Protein AF-A0A7C1YWL4-F1 (afdb_monomer)

Sequence (165 aa):
MTPRRWLFIAAILLLPTWVEASFEDLPVGARPGGMGGACVAVADDANLLFLNPGGLGQISNWQFGGFYAQPFGMKELAYQMFSWLKQFSWGGLGIGFQHYGYELYREQTLAVGWGNCYRQKFHFGVAVYTYQLNIKNYGSAITWGIQQGFVLRLQPNLNLGFVAK

Secondary structure (DSSP, 8-state):
--THHHHHHHHHHT-------PPP-PPPSHHHHHTTT--TTT--SGGGGGT-GGGGGG--S-EEEEEEE-GGG-GGG-EEEEEEEEEETTEEEEEEEEEEE-SSEEEEEEEEEEEEEETTTEEEEEEEEEEEEEETTTEEEEEEEEEEEEEEEEETTEEEEEEE-

Structure (mmCIF, N/CA/C/O backbone):
data_AF-A0A7C1YWL4-F1
#
_entry.id   AF-A0A7C1YWL4-F1
#
loop_
_atom_site.group_PDB
_atom_site.id
_atom_site.type_symbol
_atom_site.label_atom_id
_atom_site.label_alt_id
_atom_site.label_comp_id
_atom_site.label_asym_id
_atom_site.label_entity_id
_atom_site.label_seq_id
_atom_site.pdbx_PDB_ins_code
_atom_site.Cartn_x
_atom_site.Cartn_y
_atom_site.Cartn_z
_atom_site.occupancy
_atom_site.B_iso_or_equiv
_atom_site.auth_seq_id
_atom_site.auth_comp_id
_atom_site.auth_asym_id
_atom_site.auth_atom_id
_atom_site.pdbx_PDB_model_num
ATOM 1 N N . MET A 1 1 ? -30.701 16.851 14.547 1.00 51.31 1 MET A N 1
ATOM 2 C CA . MET A 1 1 ? -29.613 16.884 13.539 1.00 51.31 1 MET A CA 1
ATOM 3 C C . MET A 1 1 ? -30.155 16.264 12.258 1.00 51.31 1 MET A C 1
ATOM 5 O O . MET A 1 1 ? -30.662 15.156 12.321 1.00 51.31 1 MET A O 1
ATOM 9 N N . THR A 1 2 ? -30.201 17.009 11.151 1.00 51.50 2 THR A N 1
ATOM 10 C CA . THR A 1 2 ? -31.060 16.688 9.995 1.00 51.50 2 THR A CA 1
ATOM 11 C C . THR A 1 2 ? -30.434 15.669 9.023 1.00 51.50 2 THR A C 1
ATOM 13 O O . THR A 1 2 ? -29.231 15.734 8.761 1.00 51.50 2 THR A O 1
ATOM 16 N N . PRO A 1 3 ? -31.242 14.768 8.423 1.00 64.44 3 PRO A N 1
ATOM 17 C CA . PRO A 1 3 ? -30.791 13.700 7.508 1.00 64.44 3 PRO A CA 1
ATOM 18 C C . PRO A 1 3 ? -30.066 14.215 6.252 1.00 64.44 3 PRO A C 1
ATOM 20 O O . PRO A 1 3 ? -29.315 13.492 5.604 1.00 64.44 3 PRO A O 1
ATOM 23 N N . ARG A 1 4 ? -30.217 15.506 5.949 1.00 59.25 4 ARG A N 1
ATOM 24 C CA . ARG A 1 4 ? -29.630 16.186 4.794 1.00 59.25 4 ARG A 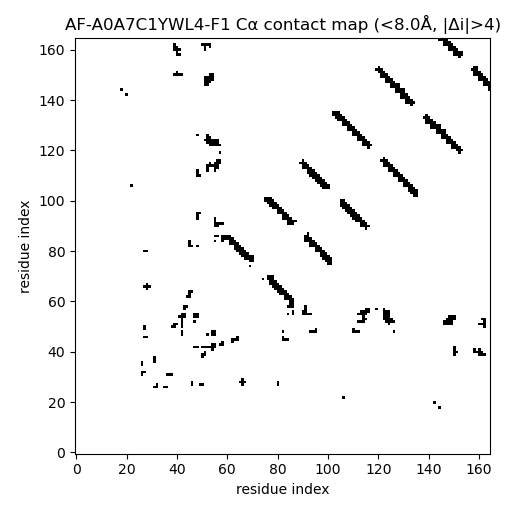CA 1
ATOM 25 C C . ARG A 1 4 ? -28.093 16.207 4.805 1.00 59.25 4 ARG A C 1
ATOM 27 O O . ARG A 1 4 ? -27.494 16.184 3.740 1.00 59.25 4 ARG A O 1
ATOM 34 N N . ARG A 1 5 ? -27.443 16.202 5.978 1.00 60.72 5 ARG A N 1
ATOM 35 C CA . ARG A 1 5 ? -25.966 16.171 6.076 1.00 60.72 5 ARG A CA 1
ATOM 36 C C . ARG A 1 5 ? -25.374 14.801 5.728 1.00 60.72 5 ARG A C 1
ATOM 38 O O . ARG A 1 5 ? -24.307 14.743 5.129 1.00 60.72 5 ARG A O 1
ATOM 45 N N . TRP A 1 6 ? -26.087 13.718 6.038 1.00 61.31 6 TRP A N 1
ATOM 46 C CA . TRP A 1 6 ? -25.667 12.354 5.698 1.00 61.31 6 TRP A CA 1
ATOM 47 C C . TRP A 1 6 ? -25.753 12.082 4.200 1.00 61.31 6 TRP A C 1
ATOM 49 O O . TRP A 1 6 ? -24.865 11.440 3.655 1.00 61.31 6 TRP A O 1
ATOM 59 N N . LEU A 1 7 ? -26.762 12.642 3.526 1.00 66.44 7 LEU A N 1
ATOM 60 C CA . LEU A 1 7 ? -26.891 12.558 2.069 1.00 66.44 7 LEU A CA 1
ATOM 61 C C . LEU A 1 7 ? -25.731 13.249 1.341 1.00 66.44 7 LEU A C 1
ATOM 63 O O . LEU A 1 7 ? -25.252 12.724 0.347 1.00 66.44 7 LEU A O 1
ATOM 67 N N . PHE A 1 8 ? -25.233 14.376 1.858 1.00 64.75 8 PHE A N 1
ATOM 68 C CA . PHE A 1 8 ? -24.062 15.053 1.286 1.00 64.75 8 PHE A CA 1
ATOM 69 C C . PHE A 1 8 ? -22.762 14.264 1.490 1.00 64.75 8 PHE A C 1
ATOM 71 O O . PHE A 1 8 ? -21.965 14.163 0.564 1.00 64.75 8 PHE A O 1
ATOM 78 N N . ILE A 1 9 ? -22.558 13.668 2.669 1.00 65.81 9 ILE A N 1
ATOM 79 C CA . ILE A 1 9 ? -21.382 12.822 2.939 1.00 65.81 9 ILE A CA 1
ATOM 80 C C . ILE A 1 9 ? -21.436 11.543 2.090 1.00 65.81 9 ILE A C 1
ATOM 82 O O . ILE A 1 9 ? -20.435 11.168 1.489 1.00 65.81 9 ILE A O 1
ATOM 86 N N . ALA A 1 10 ? -22.608 10.910 1.981 1.00 63.81 10 ALA A N 1
ATOM 87 C CA . ALA A 1 10 ? -22.815 9.750 1.117 1.00 63.81 10 ALA A CA 1
ATOM 88 C C . ALA A 1 10 ? -22.613 10.094 -0.367 1.00 63.81 10 ALA A C 1
ATOM 90 O O . ALA A 1 10 ? -22.009 9.311 -1.089 1.00 63.81 10 ALA A O 1
ATOM 91 N N . ALA A 1 11 ? -23.053 11.275 -0.813 1.00 61.66 11 ALA A N 1
ATOM 92 C CA . ALA A 1 11 ? -22.841 11.735 -2.182 1.00 61.66 11 ALA A CA 1
ATOM 93 C C . ALA A 1 11 ? -21.353 11.946 -2.497 1.00 61.66 11 ALA A C 1
ATOM 95 O O . ALA A 1 11 ? -20.909 11.524 -3.555 1.00 61.66 11 ALA A O 1
ATOM 96 N N . ILE A 1 12 ? -20.569 12.519 -1.574 1.00 63.38 12 ILE A N 1
ATOM 97 C CA . ILE A 1 12 ? -19.111 12.682 -1.740 1.00 63.38 12 ILE A CA 1
ATOM 98 C C . ILE A 1 12 ? -18.398 11.320 -1.778 1.00 63.38 12 ILE A C 1
ATOM 100 O O . ILE A 1 12 ? -17.455 11.144 -2.542 1.00 63.38 12 ILE A O 1
ATOM 104 N N . LEU A 1 13 ? -18.874 10.336 -1.007 1.00 56.28 13 LEU A N 1
ATOM 105 C CA . LEU A 1 13 ? -18.326 8.974 -1.008 1.00 56.28 13 LEU A CA 1
ATOM 106 C C . LEU A 1 13 ? -18.652 8.168 -2.283 1.00 56.28 13 LEU A C 1
ATOM 108 O O . LEU A 1 13 ? -18.012 7.148 -2.525 1.00 56.28 13 LEU A O 1
ATOM 112 N N . LEU A 1 14 ? -19.636 8.608 -3.075 1.00 57.06 14 LEU A N 1
ATOM 113 C CA . LEU A 1 14 ? -20.155 7.903 -4.254 1.00 57.06 14 LEU A CA 1
ATOM 114 C C . LEU A 1 14 ? -19.846 8.604 -5.585 1.00 57.06 14 LEU A C 1
ATOM 116 O O . LEU A 1 14 ? -20.327 8.144 -6.619 1.00 57.06 14 LEU A O 1
ATOM 120 N N . LEU A 1 15 ? -19.087 9.705 -5.595 1.00 55.16 15 LEU A N 1
ATOM 121 C CA . LEU A 1 15 ? -18.700 10.351 -6.851 1.00 55.16 15 LEU A CA 1
ATOM 122 C C . LEU A 1 15 ? -17.727 9.438 -7.617 1.00 55.16 15 LEU A C 1
ATOM 124 O O . LEU A 1 15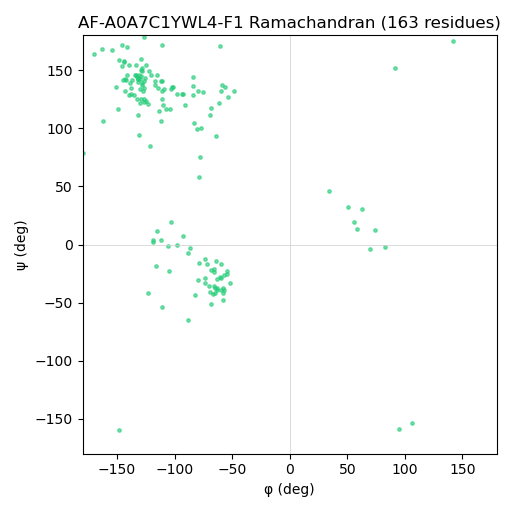 ? -16.631 9.190 -7.115 1.00 55.16 15 LEU A O 1
ATOM 128 N N . PRO A 1 16 ? -18.082 8.952 -8.822 1.00 51.84 16 PRO A N 1
ATOM 129 C CA . PRO A 1 16 ? -17.140 8.226 -9.657 1.00 51.84 16 PRO A CA 1
ATOM 130 C C . PRO A 1 16 ? -16.081 9.214 -10.149 1.00 51.84 16 PRO A C 1
ATOM 132 O O . PRO A 1 16 ? -16.368 10.123 -10.933 1.00 51.84 16 PRO A O 1
ATOM 135 N N . THR A 1 17 ? -14.850 9.068 -9.670 1.00 52.34 17 THR A N 1
ATOM 136 C CA . THR A 1 17 ? -13.705 9.772 -10.239 1.00 52.34 17 THR A CA 1
ATOM 137 C C . THR A 1 17 ? -13.319 9.057 -11.524 1.00 52.34 17 THR A C 1
ATOM 139 O O . THR A 1 17 ? -12.691 8.004 -11.493 1.00 52.34 17 THR A O 1
ATOM 142 N N . TRP A 1 18 ? -13.731 9.611 -12.664 1.00 43.03 18 TRP A N 1
ATOM 143 C CA . TRP A 1 18 ? -13.240 9.193 -13.974 1.00 43.03 18 TRP A CA 1
ATOM 144 C C . TRP A 1 18 ? -11.744 9.508 -14.052 1.00 43.03 18 TRP A C 1
ATOM 146 O O . TRP A 1 18 ? -11.354 10.634 -14.354 1.00 43.03 18 TRP A O 1
ATOM 156 N N . VAL A 1 19 ? -10.908 8.530 -13.712 1.00 50.56 19 VAL A N 1
ATOM 157 C CA . VAL A 1 19 ? -9.456 8.594 -13.887 1.00 50.56 19 VAL A CA 1
ATOM 158 C C . VAL A 1 19 ? -9.043 7.305 -14.581 1.00 50.56 19 VAL A C 1
ATOM 160 O O . VAL A 1 19 ? -8.851 6.269 -13.951 1.00 50.56 19 VAL A O 1
ATOM 163 N N . GLU A 1 20 ? -8.955 7.356 -15.909 1.00 51.88 20 GLU A N 1
ATOM 164 C CA . GLU A 1 20 ? -8.387 6.263 -16.692 1.00 51.88 20 GLU A CA 1
ATOM 165 C C . GLU A 1 20 ? -6.861 6.342 -16.653 1.00 51.88 20 GLU A C 1
ATOM 167 O O . GLU A 1 20 ? -6.241 7.153 -17.337 1.00 51.88 20 GLU A O 1
ATOM 172 N N . ALA A 1 21 ? -6.288 5.516 -15.780 1.00 52.47 21 ALA A N 1
ATOM 173 C CA . ALA A 1 21 ? -5.010 4.820 -15.923 1.00 52.47 21 ALA A CA 1
ATOM 174 C C . ALA A 1 21 ? -4.819 3.985 -14.648 1.00 52.47 21 ALA A C 1
ATOM 176 O O . ALA A 1 21 ? -4.129 4.404 -13.719 1.00 52.47 21 ALA A O 1
ATOM 177 N N . SER A 1 22 ? -5.487 2.832 -14.567 1.00 61.25 22 SER A N 1
ATOM 178 C CA . SER A 1 22 ? -5.134 1.825 -13.565 1.00 61.25 22 SER A CA 1
ATOM 179 C C . SER A 1 22 ? -4.156 0.859 -14.220 1.00 61.25 22 SER A C 1
ATOM 181 O O . SER A 1 22 ? -4.412 0.394 -15.331 1.00 61.25 22 SER A O 1
ATOM 183 N N . PHE A 1 23 ? -3.025 0.602 -13.564 1.00 80.25 23 PHE A N 1
ATOM 184 C CA . PHE A 1 23 ? -2.184 -0.543 -13.907 1.00 80.25 23 PHE A CA 1
ATOM 185 C C . PHE A 1 23 ? -2.976 -1.844 -13.723 1.00 80.25 23 PHE A C 1
ATOM 187 O O . PHE A 1 23 ? -4.076 -1.841 -13.166 1.00 80.25 23 PHE A O 1
ATOM 194 N N . GLU A 1 24 ? -2.419 -2.964 -14.172 1.00 78.31 24 GLU A N 1
ATOM 195 C CA . GLU A 1 24 ? -3.078 -4.253 -13.976 1.00 78.31 24 GLU A CA 1
ATOM 196 C C . GLU A 1 24 ? -3.313 -4.549 -12.487 1.00 78.31 24 GLU A C 1
ATOM 198 O O . GLU A 1 24 ? -2.430 -4.338 -11.648 1.00 78.31 24 GLU A O 1
ATOM 203 N N . ASP A 1 25 ? -4.503 -5.062 -12.148 1.00 77.69 25 ASP A N 1
ATOM 204 C CA . ASP A 1 25 ? -4.863 -5.397 -10.762 1.00 77.69 25 ASP A CA 1
ATOM 205 C C . ASP A 1 25 ? -4.218 -6.732 -10.365 1.00 77.69 25 ASP A C 1
ATOM 207 O O . ASP A 1 25 ? -4.842 -7.795 -10.326 1.00 77.69 25 ASP A O 1
ATOM 211 N N . LEU A 1 26 ? -2.909 -6.682 -10.121 1.00 81.19 26 LEU A N 1
ATOM 212 C CA . LEU A 1 26 ? -2.145 -7.810 -9.613 1.00 81.19 26 LEU A CA 1
ATOM 213 C C . LEU A 1 26 ? -2.342 -7.930 -8.096 1.00 81.19 26 LEU A C 1
ATOM 215 O O . LEU A 1 26 ? -2.180 -6.944 -7.370 1.00 81.19 26 LEU A O 1
ATOM 219 N N . PRO A 1 27 ? -2.627 -9.135 -7.567 1.00 81.56 27 PRO A N 1
ATOM 220 C CA . PRO A 1 27 ? -2.759 -9.320 -6.131 1.00 81.56 27 PRO A CA 1
ATOM 221 C C . PRO A 1 27 ? -1.439 -8.985 -5.429 1.00 81.56 27 PRO A C 1
ATOM 223 O O . PRO A 1 27 ? -0.390 -9.577 -5.690 1.00 81.56 27 PRO A O 1
ATOM 226 N N . VAL A 1 28 ? -1.511 -8.024 -4.512 1.00 88.00 28 VAL A N 1
ATOM 227 C CA . VAL A 1 28 ? -0.360 -7.503 -3.773 1.00 88.00 28 VAL A CA 1
ATOM 228 C C . VAL A 1 28 ? -0.186 -8.286 -2.484 1.00 88.00 28 VAL A C 1
ATOM 230 O O . VAL A 1 28 ? -1.067 -8.268 -1.628 1.00 88.00 28 VAL A O 1
ATOM 233 N N . GLY A 1 29 ? 0.961 -8.936 -2.306 1.00 90.38 29 GLY A N 1
ATOM 234 C CA . GLY A 1 29 ? 1.252 -9.693 -1.090 1.00 90.38 29 GLY A CA 1
ATOM 235 C C . GLY A 1 29 ? 0.840 -11.164 -1.174 1.00 90.38 29 GLY A C 1
ATOM 236 O O . GLY A 1 29 ? -0.111 -11.551 -1.854 1.00 90.38 29 GLY A O 1
ATOM 237 N N . ALA A 1 30 ? 1.554 -12.010 -0.427 1.00 91.25 30 ALA A N 1
ATOM 238 C CA . ALA A 1 30 ? 1.330 -13.456 -0.440 1.00 91.25 30 ALA A CA 1
ATOM 239 C C . ALA A 1 30 ? -0.054 -13.853 0.105 1.00 91.25 30 ALA A C 1
ATOM 241 O O . ALA A 1 30 ? -0.683 -14.764 -0.429 1.00 91.25 30 ALA A O 1
ATOM 242 N N . ARG A 1 31 ? -0.554 -13.160 1.141 1.00 92.50 31 ARG A N 1
ATOM 243 C CA . ARG A 1 31 ? -1.871 -13.443 1.734 1.00 92.50 31 ARG A CA 1
ATOM 244 C C . ARG A 1 31 ? -3.015 -13.086 0.775 1.00 92.50 31 ARG A C 1
ATOM 246 O O . ARG A 1 31 ? -3.819 -13.978 0.513 1.00 92.50 31 ARG A O 1
ATOM 253 N N . PRO A 1 32 ? -3.081 -11.875 0.183 1.00 91.19 32 PRO A N 1
ATOM 254 C CA . PRO A 1 32 ? -4.074 -11.594 -0.853 1.00 91.19 32 PRO A CA 1
ATOM 255 C C . PRO A 1 32 ? -3.964 -12.505 -2.069 1.00 91.19 32 PRO A C 1
ATOM 257 O O . PRO A 1 32 ? -4.992 -12.981 -2.544 1.00 91.19 32 PRO A O 1
ATOM 260 N N . GLY A 1 33 ? -2.746 -12.833 -2.513 1.00 91.12 33 GLY A N 1
ATOM 261 C CA . GLY A 1 33 ? -2.532 -13.814 -3.580 1.00 91.12 33 GLY A CA 1
ATOM 262 C C . GLY A 1 33 ? -3.121 -15.191 -3.253 1.00 91.12 33 GLY A C 1
ATOM 263 O O . GLY A 1 33 ? -3.876 -15.741 -4.050 1.00 91.12 33 GLY A O 1
ATOM 264 N N . GLY A 1 34 ? -2.857 -15.722 -2.055 1.00 91.62 34 GLY A N 1
ATOM 265 C CA . GLY A 1 34 ? -3.394 -17.012 -1.603 1.00 91.62 34 GLY A CA 1
ATOM 266 C C . GLY A 1 34 ? -4.908 -17.022 -1.365 1.00 91.62 34 GLY A C 1
ATOM 267 O O . GLY A 1 34 ? -5.530 -18.078 -1.421 1.00 91.62 34 GLY A O 1
ATOM 268 N N . MET A 1 35 ? -5.513 -15.853 -1.136 1.00 93.00 35 MET A N 1
ATOM 269 C CA . MET A 1 35 ? -6.962 -15.677 -0.985 1.00 93.00 35 MET A CA 1
ATOM 270 C C . MET A 1 35 ? -7.674 -15.335 -2.305 1.00 93.00 35 MET A C 1
ATOM 272 O O . MET A 1 35 ? -8.855 -14.989 -2.283 1.00 93.00 35 MET A O 1
ATOM 276 N N . GLY A 1 36 ? -6.979 -15.372 -3.447 1.00 90.12 36 GLY A N 1
ATOM 277 C CA . GLY A 1 36 ? -7.561 -15.009 -4.743 1.00 90.12 36 GLY A CA 1
ATOM 278 C C . GLY A 1 36 ? -8.013 -13.545 -4.822 1.00 90.12 36 GLY A C 1
ATOM 279 O O . GLY A 1 36 ? -9.004 -13.242 -5.475 1.00 90.12 36 GLY A O 1
ATOM 280 N N . GLY A 1 37 ? -7.340 -12.641 -4.102 1.00 86.38 37 GLY A N 1
ATOM 281 C CA . GLY A 1 37 ? -7.663 -11.210 -4.049 1.00 86.38 37 GLY A CA 1
ATOM 282 C C . GLY A 1 37 ? -8.779 -10.824 -3.066 1.00 86.38 37 GLY A C 1
ATOM 283 O O . GLY A 1 37 ? -9.056 -9.638 -2.887 1.00 86.38 37 GLY A O 1
ATOM 284 N N . ALA A 1 38 ? -9.400 -11.780 -2.369 1.00 90.06 38 ALA A N 1
ATOM 285 C CA . ALA A 1 38 ? -10.553 -11.543 -1.495 1.00 90.06 38 ALA A CA 1
ATOM 286 C C . ALA A 1 38 ? -10.189 -10.952 -0.109 1.00 90.06 38 ALA A C 1
ATOM 288 O O . ALA A 1 38 ? -10.503 -11.532 0.931 1.00 90.06 38 ALA A O 1
ATOM 289 N N . CYS A 1 39 ? -9.530 -9.786 -0.064 1.00 91.94 39 CYS A N 1
ATOM 290 C CA . CYS A 1 39 ? -8.992 -9.207 1.182 1.00 91.94 39 CYS A CA 1
ATOM 291 C C . CYS A 1 39 ? -9.553 -7.835 1.586 1.00 91.94 39 CYS A C 1
ATOM 293 O O . CYS A 1 39 ? -9.129 -7.285 2.604 1.00 91.94 39 CYS A O 1
ATOM 295 N N . VAL A 1 40 ? -10.533 -7.294 0.854 1.00 93.69 40 VAL A N 1
ATOM 296 C CA . VAL A 1 40 ? -11.078 -5.938 1.085 1.00 93.69 40 VAL A CA 1
ATOM 297 C C . VAL A 1 40 ? -11.622 -5.740 2.509 1.00 93.69 40 VAL A C 1
ATOM 299 O O . VAL A 1 40 ? -11.424 -4.680 3.098 1.00 93.69 40 VAL A O 1
ATOM 302 N N . ALA A 1 41 ? -12.295 -6.745 3.077 1.00 94.56 41 ALA A N 1
ATOM 303 C CA . ALA A 1 41 ? -12.862 -6.692 4.434 1.00 94.56 41 ALA A CA 1
ATOM 304 C C . ALA A 1 41 ? -11.887 -7.142 5.539 1.00 94.56 41 ALA A C 1
ATOM 306 O O . ALA A 1 41 ? -12.210 -7.051 6.725 1.00 94.56 41 ALA A O 1
ATOM 307 N N . VAL A 1 42 ? -10.719 -7.657 5.147 1.00 92.94 42 VAL A N 1
ATOM 308 C CA . VAL A 1 42 ? -9.676 -8.131 6.057 1.00 92.94 42 VAL A CA 1
ATOM 309 C C . VAL A 1 42 ? -8.765 -6.961 6.413 1.00 92.94 42 VAL A C 1
ATOM 311 O O . VAL A 1 42 ? -8.789 -6.529 7.559 1.00 92.94 42 VAL A O 1
ATOM 314 N N . ALA A 1 43 ? -8.051 -6.417 5.415 1.00 91.00 43 ALA A N 1
ATOM 315 C CA . ALA A 1 43 ? -7.282 -5.165 5.452 1.00 91.00 43 ALA A CA 1
ATOM 316 C C . ALA A 1 43 ? -6.610 -4.831 6.808 1.00 91.00 43 ALA A C 1
ATOM 318 O O . ALA A 1 43 ? -6.734 -3.717 7.312 1.00 91.00 43 ALA A O 1
ATOM 319 N N . ASP A 1 44 ? -5.943 -5.796 7.439 1.00 91.94 44 ASP A N 1
ATOM 320 C CA . ASP A 1 44 ? -5.427 -5.728 8.820 1.00 91.94 44 ASP A CA 1
ATOM 321 C C . ASP A 1 44 ? -3.895 -5.870 8.911 1.00 91.94 44 ASP A C 1
ATOM 323 O O . ASP A 1 44 ? -3.327 -5.847 10.007 1.00 91.94 44 ASP A O 1
ATOM 327 N N . ASP A 1 45 ? -3.224 -5.994 7.764 1.00 92.81 45 ASP A N 1
ATOM 328 C CA . ASP A 1 45 ? -1.781 -6.181 7.663 1.00 92.81 45 ASP A CA 1
ATOM 329 C C . ASP A 1 45 ? -1.094 -5.158 6.747 1.00 92.81 45 ASP A C 1
ATOM 331 O O . ASP A 1 45 ? -1.727 -4.309 6.123 1.00 92.81 45 ASP A O 1
ATOM 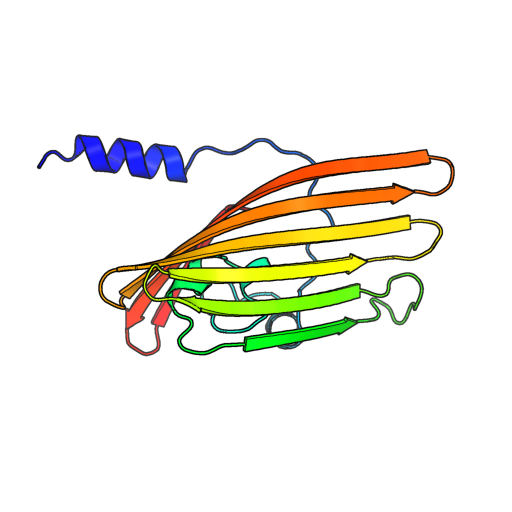335 N N . ALA A 1 46 ? 0.228 -5.265 6.639 1.00 93.81 46 ALA A N 1
ATOM 336 C CA . ALA A 1 46 ? 1.072 -4.360 5.872 1.00 93.81 46 ALA A CA 1
ATOM 337 C C . ALA A 1 46 ? 0.654 -4.201 4.390 1.00 93.81 46 ALA A C 1
ATOM 339 O O . ALA A 1 46 ? 0.961 -3.179 3.774 1.00 93.81 46 ALA A O 1
ATOM 340 N N . ASN A 1 47 ? -0.076 -5.155 3.806 1.00 92.25 47 ASN A N 1
ATOM 341 C CA . ASN A 1 47 ? -0.539 -5.072 2.419 1.00 92.25 47 ASN A CA 1
ATOM 342 C C . ASN A 1 47 ? -1.769 -4.164 2.261 1.00 92.25 47 ASN A C 1
ATOM 344 O O . ASN A 1 47 ? -2.082 -3.757 1.143 1.00 92.25 47 ASN A O 1
ATOM 348 N N . LEU A 1 48 ? -2.462 -3.821 3.358 1.00 92.75 48 LEU A N 1
ATOM 349 C CA . LEU A 1 48 ? -3.770 -3.158 3.328 1.00 92.75 48 LEU A CA 1
ATOM 350 C C . LEU A 1 48 ? -3.790 -1.839 2.572 1.00 92.75 48 LEU A C 1
ATOM 352 O O . LEU A 1 48 ? -4.844 -1.479 2.057 1.00 92.75 48 LEU A O 1
ATOM 356 N N . LEU A 1 49 ? -2.654 -1.137 2.474 1.00 91.69 49 LEU A N 1
ATOM 357 C CA . LEU A 1 49 ? -2.609 0.154 1.794 1.00 91.69 49 LEU A CA 1
ATOM 358 C C . LEU A 1 49 ? -3.076 0.001 0.343 1.00 91.69 49 LEU A C 1
ATOM 360 O O . LEU A 1 49 ? -3.912 0.788 -0.081 1.00 91.69 49 LEU A O 1
ATOM 364 N N . PHE A 1 50 ? -2.635 -1.075 -0.321 1.00 92.75 50 PHE A N 1
ATOM 365 C CA . PHE A 1 50 ? -2.933 -1.437 -1.712 1.00 92.75 50 PHE A CA 1
ATOM 366 C C . PHE A 1 50 ? -4.229 -2.244 -1.899 1.00 92.75 50 PHE A C 1
ATOM 368 O O . PHE A 1 50 ? -4.597 -2.575 -3.024 1.00 92.75 50 PHE A O 1
ATOM 375 N N . LEU A 1 51 ? -4.919 -2.582 -0.805 1.00 93.00 51 LEU A N 1
ATOM 376 C CA . LEU A 1 51 ? -6.149 -3.381 -0.822 1.00 93.00 51 LEU A CA 1
ATOM 377 C C . LEU A 1 51 ? -7.365 -2.541 -0.426 1.00 93.00 51 LEU A C 1
ATOM 379 O O . LEU A 1 51 ? -8.368 -2.522 -1.133 1.00 93.00 51 LEU A O 1
ATOM 383 N N . ASN A 1 52 ? -7.291 -1.886 0.733 1.00 95.19 52 ASN A N 1
ATOM 384 C CA . ASN A 1 52 ? -8.328 -1.029 1.288 1.00 95.19 52 ASN A CA 1
ATOM 385 C C . ASN A 1 52 ? -7.718 -0.115 2.376 1.00 95.19 52 ASN A C 1
ATOM 387 O O . ASN A 1 52 ? -7.484 -0.579 3.501 1.00 95.19 52 ASN A O 1
ATOM 391 N N . PRO A 1 53 ? -7.526 1.195 2.113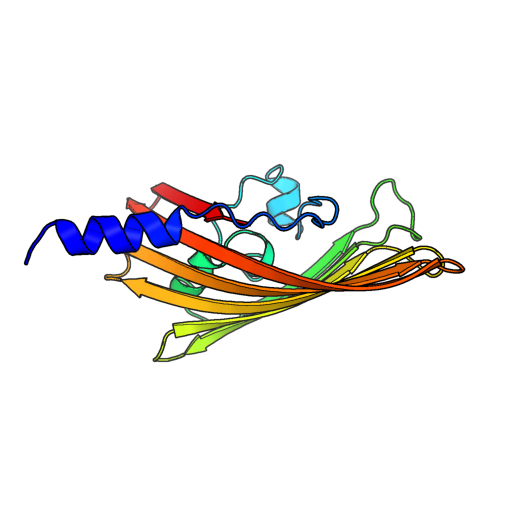 1.00 96.31 53 PRO A N 1
ATOM 392 C CA . PRO A 1 53 ? -6.981 2.122 3.107 1.00 96.31 53 PRO A CA 1
ATOM 393 C C . PRO A 1 53 ? -7.896 2.302 4.330 1.00 96.31 53 PRO A C 1
ATOM 395 O O . PRO A 1 53 ? -7.433 2.765 5.370 1.00 96.31 53 PRO A O 1
ATOM 398 N N . GLY A 1 54 ? -9.162 1.866 4.267 1.00 96.12 54 GLY A N 1
ATOM 399 C CA . GLY A 1 54 ? -10.061 1.755 5.419 1.00 96.12 54 GLY A CA 1
ATOM 400 C C . GLY A 1 54 ? -9.508 0.914 6.569 1.00 96.12 54 GLY A C 1
ATOM 401 O O . GLY A 1 54 ? -9.841 1.156 7.730 1.00 96.12 54 GLY A O 1
ATOM 402 N N . GLY A 1 55 ? -8.605 -0.019 6.257 1.00 95.38 55 GLY A N 1
ATOM 403 C CA . GLY A 1 55 ? -7.871 -0.824 7.224 1.00 95.38 55 GLY A CA 1
ATOM 404 C C . GLY A 1 55 ? -6.894 -0.040 8.108 1.00 95.38 55 GLY A C 1
ATOM 405 O O . GLY A 1 55 ? -6.571 -0.484 9.208 1.00 95.38 55 GLY A O 1
ATOM 406 N N . LEU A 1 56 ? -6.460 1.161 7.699 1.00 96.38 56 LEU A N 1
ATOM 407 C CA . LEU A 1 56 ? -5.514 1.971 8.481 1.00 96.38 56 LEU A CA 1
ATOM 408 C C . LEU A 1 56 ? -6.050 2.323 9.871 1.00 96.38 56 LEU A C 1
ATOM 410 O O . LEU A 1 56 ? -5.279 2.465 10.812 1.00 96.38 56 LEU A O 1
ATOM 414 N N . GLY A 1 57 ? -7.371 2.417 10.022 1.00 92.94 57 GLY A N 1
ATOM 415 C CA . GLY A 1 57 ? -7.998 2.695 11.307 1.00 92.94 57 GLY A CA 1
ATOM 416 C C . GLY A 1 57 ? -7.996 1.532 12.304 1.00 92.94 57 GLY A C 1
ATOM 417 O O . GLY A 1 57 ? -8.364 1.754 13.453 1.00 92.94 57 GLY A O 1
ATOM 418 N N . GLN A 1 58 ? -7.684 0.296 11.903 1.00 91.62 58 GLN A N 1
ATOM 419 C CA . GLN A 1 58 ? -7.700 -0.879 12.801 1.00 91.62 58 GLN A CA 1
ATOM 420 C C . GLN A 1 58 ? -6.307 -1.371 13.202 1.00 91.62 58 GLN A C 1
ATOM 422 O O . GLN A 1 58 ? -6.193 -2.321 13.976 1.00 91.62 58 GLN A O 1
ATOM 427 N N . ILE A 1 59 ? -5.249 -0.730 12.709 1.00 93.69 59 ILE A N 1
ATOM 428 C CA . ILE A 1 59 ? -3.879 -1.130 13.013 1.00 93.69 59 ILE A CA 1
ATOM 429 C C . ILE A 1 59 ? -3.535 -0.679 14.431 1.00 93.69 59 ILE A C 1
ATOM 431 O O . ILE A 1 59 ? -3.762 0.467 14.807 1.00 93.69 59 ILE A O 1
ATOM 435 N N . SER A 1 60 ? -2.985 -1.579 15.238 1.00 87.50 60 SER A N 1
ATOM 436 C CA . SER A 1 60 ? -2.630 -1.286 16.632 1.00 87.50 60 SER A CA 1
ATOM 437 C C . SER A 1 60 ? -1.129 -1.101 16.853 1.00 87.50 60 SER A C 1
ATOM 439 O O . SER A 1 60 ? -0.727 -0.463 17.820 1.00 87.50 60 SER A O 1
ATOM 441 N N . ASN A 1 61 ? -0.299 -1.652 15.967 1.00 89.12 61 ASN A N 1
ATOM 442 C CA . ASN A 1 61 ? 1.155 -1.688 16.093 1.00 89.12 61 ASN A CA 1
ATOM 443 C C . ASN A 1 61 ? 1.812 -1.176 14.809 1.00 89.12 61 ASN A C 1
ATOM 445 O O . ASN A 1 61 ? 1.203 -1.187 13.742 1.00 89.12 61 ASN A O 1
ATOM 449 N N . TRP A 1 62 ? 3.074 -0.764 14.899 1.00 94.69 62 TRP A N 1
ATOM 450 C CA . TRP A 1 62 ? 3.926 -0.640 13.718 1.00 94.69 62 TRP A CA 1
ATOM 451 C C . TRP A 1 62 ? 4.015 -1.964 12.948 1.00 94.69 62 TRP A C 1
ATOM 453 O O . TRP A 1 62 ? 4.177 -3.030 13.542 1.00 94.69 62 TRP A O 1
ATOM 463 N N . GLN A 1 63 ? 3.907 -1.886 11.626 1.00 96.50 63 GLN A N 1
ATOM 464 C CA . GLN A 1 63 ? 4.020 -3.029 10.730 1.00 96.50 63 GLN A CA 1
ATOM 465 C C . GLN A 1 63 ? 4.913 -2.671 9.547 1.00 96.50 63 GLN A C 1
ATOM 467 O O . GLN A 1 63 ? 4.901 -1.537 9.070 1.00 96.50 63 GLN A O 1
ATOM 472 N N . PHE A 1 64 ? 5.662 -3.657 9.066 1.00 96.25 64 PHE A N 1
ATOM 473 C CA . PHE A 1 64 ? 6.432 -3.584 7.832 1.00 96.25 64 PHE A CA 1
ATOM 474 C C . PHE A 1 64 ? 6.041 -4.767 6.954 1.00 96.25 64 PHE A C 1
ATOM 476 O O . PHE A 1 64 ? 5.838 -5.871 7.461 1.00 96.25 64 PHE A O 1
ATOM 483 N N . GLY A 1 65 ? 5.937 -4.534 5.652 1.00 95.00 65 GLY A N 1
ATOM 484 C CA . GLY A 1 65 ? 5.614 -5.555 4.664 1.00 95.00 65 GLY A CA 1
ATOM 485 C C . GLY A 1 65 ? 6.597 -5.518 3.511 1.00 95.00 65 GLY A C 1
ATOM 486 O O . GLY A 1 65 ? 7.033 -4.447 3.092 1.00 95.00 65 GLY A O 1
ATOM 487 N N . GLY A 1 66 ? 6.933 -6.699 3.009 1.00 95.75 66 GLY A N 1
ATOM 488 C CA . GLY A 1 66 ? 7.724 -6.890 1.806 1.00 95.75 66 GLY A CA 1
ATOM 489 C C . GLY A 1 66 ? 7.127 -8.030 0.994 1.00 95.75 66 GLY A C 1
ATOM 490 O O . GLY A 1 66 ? 6.705 -9.044 1.552 1.00 95.75 66 GLY A O 1
ATOM 491 N N . PHE A 1 67 ? 7.084 -7.860 -0.317 1.00 93.94 67 PHE A N 1
ATOM 492 C CA . PHE A 1 67 ? 6.541 -8.833 -1.247 1.00 93.94 67 PHE A CA 1
ATOM 493 C C . PHE A 1 67 ? 7.365 -8.852 -2.530 1.00 93.94 67 PHE A C 1
ATOM 495 O O . PHE A 1 67 ? 7.827 -7.815 -3.008 1.00 93.94 67 PHE A O 1
ATOM 502 N N . TYR A 1 68 ? 7.530 -10.052 -3.077 1.00 95.00 68 TYR A N 1
ATOM 503 C CA . TYR A 1 68 ? 8.190 -10.304 -4.345 1.00 95.00 68 TYR A CA 1
ATOM 504 C C . TYR A 1 68 ? 7.456 -11.433 -5.067 1.00 95.00 68 TYR A C 1
ATOM 506 O O . TYR A 1 68 ? 7.203 -12.484 -4.475 1.00 95.00 68 TYR A O 1
ATOM 514 N N . ALA A 1 69 ? 7.159 -11.237 -6.346 1.00 93.62 69 ALA A N 1
ATOM 515 C CA . ALA A 1 69 ? 6.615 -12.261 -7.222 1.00 93.62 69 ALA A CA 1
ATOM 516 C C . ALA A 1 69 ? 7.237 -12.190 -8.620 1.00 93.62 69 ALA A C 1
ATOM 518 O O . ALA A 1 69 ? 7.677 -11.137 -9.076 1.00 93.62 69 ALA A O 1
ATOM 519 N N . GLN A 1 70 ? 7.232 -13.333 -9.306 1.00 93.62 70 GLN A N 1
ATOM 520 C CA . GLN A 1 70 ? 7.599 -13.482 -10.716 1.00 93.62 70 GLN A CA 1
ATOM 521 C C . GLN A 1 70 ? 6.401 -14.071 -11.463 1.00 93.62 70 GLN A C 1
ATOM 523 O O . GLN A 1 70 ? 6.305 -15.295 -11.600 1.00 93.62 70 GLN A O 1
ATOM 528 N N . PRO A 1 71 ? 5.450 -13.232 -11.903 1.00 88.81 71 PRO A N 1
ATOM 529 C CA . PRO A 1 71 ? 4.358 -13.670 -12.759 1.00 88.81 71 PRO A CA 1
ATOM 530 C C . PRO A 1 71 ? 4.891 -14.504 -13.929 1.00 88.81 71 PRO A C 1
ATOM 532 O O . PRO A 1 71 ? 5.876 -14.138 -14.572 1.00 88.81 71 PRO A O 1
ATOM 535 N N . PHE A 1 72 ? 4.268 -15.661 -14.164 1.00 89.88 72 PHE A N 1
ATOM 536 C CA . PHE A 1 72 ? 4.635 -16.607 -15.231 1.00 89.88 72 PHE A CA 1
ATOM 537 C C . PHE A 1 72 ? 6.079 -17.147 -15.175 1.00 89.88 72 PHE A C 1
ATOM 539 O O . PHE A 1 72 ? 6.552 -17.734 -16.143 1.00 89.88 72 PHE A O 1
ATOM 546 N N . GLY A 1 73 ? 6.792 -16.961 -14.058 1.00 91.00 73 GLY A N 1
ATOM 547 C CA . GLY A 1 73 ? 8.201 -17.346 -13.927 1.00 91.00 73 GLY A CA 1
ATOM 548 C C . GLY A 1 73 ? 9.180 -16.429 -14.669 1.00 91.00 73 GLY A C 1
ATOM 549 O O . GLY A 1 73 ? 10.348 -16.786 -14.815 1.00 91.00 73 GLY A O 1
ATOM 550 N N . MET A 1 74 ? 8.733 -15.256 -15.132 1.00 91.62 74 MET A N 1
ATOM 551 C CA . MET A 1 74 ? 9.567 -14.289 -15.850 1.00 91.62 74 MET A CA 1
ATOM 552 C C . MET A 1 74 ? 10.162 -13.261 -14.886 1.00 91.62 74 MET A C 1
ATOM 554 O O . MET A 1 74 ? 9.451 -12.638 -14.095 1.00 91.62 74 MET A O 1
ATOM 558 N N . LYS A 1 75 ? 11.480 -13.055 -14.960 1.00 91.88 75 LYS A N 1
ATOM 559 C CA . LYS A 1 75 ? 12.191 -12.079 -14.113 1.00 91.88 75 LYS A CA 1
ATOM 560 C C . LYS A 1 75 ? 11.923 -10.646 -14.557 1.00 91.88 75 LYS A C 1
ATOM 562 O O . LYS A 1 75 ? 11.937 -9.732 -13.741 1.00 91.88 75 LYS A O 1
ATOM 567 N N . GLU A 1 76 ? 11.659 -10.475 -15.841 1.00 92.12 76 GLU A N 1
ATOM 568 C CA . GLU A 1 76 ? 11.343 -9.225 -16.519 1.00 92.12 76 GLU A CA 1
ATOM 569 C C . GLU A 1 76 ? 10.008 -8.643 -16.040 1.00 92.12 76 GLU A C 1
ATOM 571 O O . GLU A 1 76 ? 9.797 -7.439 -16.114 1.00 92.12 76 GLU A O 1
ATOM 576 N N . LEU A 1 77 ? 9.121 -9.489 -15.509 1.00 91.81 77 LEU A N 1
ATOM 577 C CA . LEU A 1 77 ? 7.822 -9.099 -14.960 1.00 91.81 77 LEU A CA 1
ATOM 578 C C . LEU A 1 77 ? 7.824 -9.081 -13.428 1.00 91.81 77 LEU A C 1
ATOM 580 O O . LEU A 1 77 ? 6.764 -9.168 -12.812 1.00 91.81 77 LEU A O 1
ATOM 584 N N . ALA A 1 78 ? 9.002 -9.012 -12.797 1.00 94.50 78 ALA A N 1
ATOM 585 C CA . ALA A 1 78 ? 9.106 -9.036 -11.346 1.00 94.50 78 ALA A CA 1
ATOM 586 C C . ALA A 1 78 ? 8.220 -7.955 -10.715 1.00 94.50 78 ALA A C 1
ATOM 588 O O . ALA A 1 78 ? 8.322 -6.772 -11.046 1.00 94.50 78 ALA A O 1
ATOM 589 N N . TYR A 1 79 ? 7.376 -8.382 -9.778 1.00 95.44 79 TYR A N 1
ATOM 590 C CA . TYR A 1 79 ? 6.484 -7.516 -9.029 1.00 95.44 79 TYR A CA 1
ATOM 591 C C . TYR A 1 79 ? 6.939 -7.439 -7.582 1.00 95.44 79 TYR A C 1
ATOM 593 O O . TYR A 1 79 ? 7.133 -8.462 -6.924 1.00 95.44 79 TYR A O 1
ATOM 601 N N . GLN A 1 80 ? 7.147 -6.225 -7.09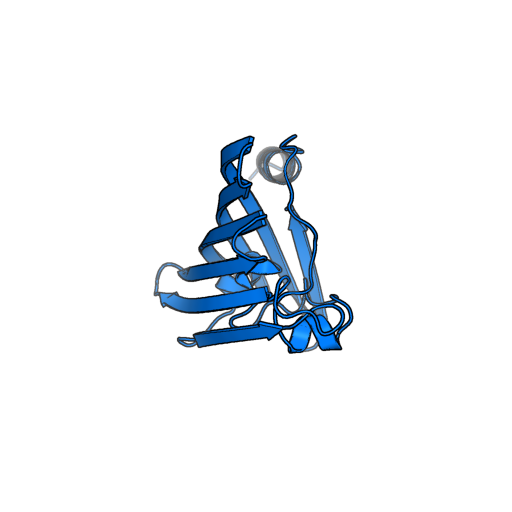5 1.00 95.94 80 GLN A N 1
ATOM 602 C CA . GLN A 1 80 ? 7.704 -5.961 -5.778 1.00 95.94 80 GLN A CA 1
ATOM 603 C C . GLN A 1 80 ? 6.824 -4.976 -5.039 1.00 95.94 80 GLN A C 1
ATOM 605 O O . GLN A 1 80 ? 6.290 -4.042 -5.636 1.00 95.94 80 GLN A O 1
ATOM 610 N N . MET A 1 81 ? 6.718 -5.158 -3.730 1.00 96.19 81 MET A N 1
ATOM 611 C CA . MET A 1 81 ? 6.018 -4.219 -2.875 1.00 96.19 81 MET A CA 1
ATOM 612 C C . MET A 1 81 ? 6.700 -4.122 -1.513 1.00 96.19 81 MET A C 1
ATOM 614 O O . MET A 1 81 ? 7.175 -5.113 -0.963 1.00 96.19 81 MET A O 1
ATOM 618 N N . PHE A 1 82 ? 6.743 -2.903 -0.987 1.00 97.75 82 PHE A N 1
ATOM 619 C CA . PHE A 1 82 ? 7.188 -2.587 0.361 1.00 97.75 82 PHE A CA 1
ATOM 620 C C . PHE A 1 82 ? 6.171 -1.670 1.021 1.00 97.75 82 PHE A C 1
ATOM 622 O O . PHE A 1 82 ? 5.614 -0.789 0.367 1.00 97.75 82 PHE A O 1
ATOM 629 N N . SER A 1 83 ? 5.926 -1.843 2.313 1.00 97.19 83 SER A N 1
ATOM 630 C CA . SER A 1 83 ? 5.102 -0.904 3.068 1.00 97.19 83 SER A CA 1
ATOM 631 C C . SER A 1 83 ? 5.522 -0.800 4.515 1.00 97.19 83 SER A C 1
ATOM 633 O O . SER A 1 83 ? 6.153 -1.686 5.096 1.00 97.19 83 SER A O 1
ATOM 635 N N . TRP A 1 84 ? 5.115 0.316 5.095 1.00 97.88 84 TRP A N 1
ATOM 636 C CA . TRP A 1 84 ? 5.237 0.608 6.498 1.00 97.88 84 TRP A CA 1
ATOM 637 C C . TRP A 1 84 ? 3.962 1.268 6.990 1.00 97.88 84 TRP A C 1
ATOM 639 O O . TRP A 1 84 ? 3.499 2.248 6.403 1.00 97.88 84 TRP A O 1
ATOM 649 N N . LEU A 1 85 ? 3.418 0.747 8.082 1.00 98.06 85 LEU A N 1
ATOM 650 C CA . LEU A 1 85 ? 2.198 1.243 8.701 1.00 98.06 85 LEU A CA 1
ATOM 651 C C . LEU A 1 85 ? 2.464 1.550 10.172 1.00 98.06 85 LEU A C 1
ATOM 653 O O . LEU A 1 85 ? 3.195 0.821 10.847 1.00 98.06 85 LEU A O 1
ATOM 657 N N . LYS A 1 86 ? 1.847 2.609 10.694 1.00 97.00 86 LYS A N 1
ATOM 658 C CA . LYS A 1 86 ? 1.922 2.957 12.114 1.00 97.00 86 LYS A CA 1
ATOM 659 C C . LYS A 1 86 ? 0.672 3.686 12.583 1.00 97.00 86 LYS A C 1
ATOM 661 O O . LYS A 1 86 ? 0.227 4.643 11.956 1.00 97.00 86 LYS A O 1
ATOM 666 N N . GLN A 1 87 ? 0.177 3.283 13.749 1.00 95.50 87 GLN A N 1
ATOM 667 C CA . GLN A 1 87 ? -0.879 3.993 14.457 1.00 95.50 87 GLN A CA 1
ATOM 668 C C . GLN A 1 87 ? -0.301 5.134 15.304 1.00 95.50 87 GLN A C 1
ATOM 670 O O . GLN A 1 87 ? 0.608 4.932 16.113 1.00 95.50 87 GLN A O 1
ATOM 675 N N . PHE A 1 88 ? -0.852 6.331 15.135 1.00 94.25 88 PHE A N 1
ATOM 676 C CA . PHE A 1 88 ? -0.628 7.501 15.979 1.00 94.25 88 PHE A CA 1
ATOM 677 C C . PHE A 1 88 ? -1.904 7.836 16.766 1.00 94.25 88 PHE A C 1
ATOM 679 O O . PHE A 1 88 ? -2.980 7.294 16.508 1.00 94.25 88 PHE A O 1
ATOM 686 N N . SER A 1 89 ? -1.805 8.772 17.714 1.00 92.75 89 SER A N 1
ATOM 687 C CA . SER A 1 89 ? -2.956 9.240 18.505 1.00 92.75 89 SER A CA 1
ATOM 688 C C . SER A 1 89 ? -4.070 9.863 17.654 1.00 92.75 89 SER A C 1
ATOM 690 O O . SER A 1 89 ? -5.235 9.812 18.034 1.00 92.75 89 SER A O 1
ATOM 692 N N . TRP A 1 90 ? -3.720 10.427 16.497 1.00 92.31 90 TRP A N 1
ATOM 693 C CA . TRP A 1 90 ? -4.635 11.085 15.561 1.00 92.31 90 TRP A CA 1
ATOM 694 C C . TRP A 1 90 ? -5.079 10.186 14.393 1.00 92.31 90 TRP A C 1
ATOM 696 O O . TRP A 1 90 ? -5.872 10.622 13.561 1.00 92.31 90 TRP A O 1
ATOM 706 N N . GLY A 1 91 ? -4.610 8.938 14.318 1.00 94.62 91 GLY A N 1
ATOM 707 C CA . GLY A 1 91 ? -4.990 7.981 13.275 1.00 94.62 91 GLY A CA 1
ATOM 708 C C . GLY A 1 91 ? -3.832 7.100 12.809 1.00 94.62 91 GLY A C 1
ATOM 709 O O . GLY A 1 91 ? -2.691 7.265 13.240 1.00 94.62 91 GLY A O 1
ATOM 710 N N . GLY A 1 92 ? -4.143 6.148 11.939 1.00 96.88 92 GLY A N 1
ATOM 711 C CA . GLY A 1 92 ? -3.177 5.282 11.278 1.00 96.88 92 GLY A CA 1
ATOM 712 C C . GLY A 1 92 ? -2.599 5.961 10.049 1.00 96.88 92 GLY A C 1
ATOM 713 O O . GLY A 1 92 ? -3.333 6.575 9.280 1.00 96.88 92 GLY A O 1
ATOM 714 N N . LEU A 1 93 ? -1.290 5.846 9.868 1.00 97.94 93 LEU A N 1
ATOM 715 C CA . LEU A 1 93 ? -0.572 6.297 8.684 1.00 97.94 93 LEU A CA 1
ATOM 716 C C . LEU A 1 93 ? 0.053 5.085 7.994 1.00 97.94 93 LEU A C 1
ATOM 718 O O . LEU A 1 93 ? 0.576 4.190 8.661 1.00 97.94 93 LEU A O 1
ATOM 722 N N . GLY A 1 94 ? 0.028 5.081 6.667 1.00 97.94 94 GLY A N 1
ATOM 723 C CA . GLY A 1 94 ? 0.693 4.084 5.845 1.00 97.94 94 GLY A CA 1
ATOM 724 C C . GLY A 1 94 ? 1.495 4.729 4.731 1.00 97.94 94 GLY A C 1
ATOM 725 O O . GLY A 1 94 ? 1.063 5.716 4.143 1.00 97.94 94 GLY A O 1
ATOM 726 N N . ILE A 1 95 ? 2.654 4.155 4.437 1.00 98.31 95 ILE A N 1
ATOM 727 C CA . ILE A 1 95 ? 3.464 4.478 3.266 1.00 98.31 95 ILE A CA 1
ATOM 728 C C . ILE A 1 95 ? 3.769 3.163 2.561 1.00 98.31 95 ILE A C 1
ATOM 730 O O . ILE A 1 95 ? 4.088 2.169 3.214 1.00 98.31 95 ILE A O 1
ATOM 734 N N . GLY A 1 96 ? 3.672 3.143 1.240 1.00 97.69 96 GLY A N 1
ATOM 735 C CA . GLY A 1 96 ? 3.966 1.964 0.447 1.00 97.69 96 GLY A CA 1
ATOM 736 C C . GLY A 1 96 ? 4.591 2.312 -0.888 1.00 97.69 96 GLY A C 1
ATOM 737 O O . GLY A 1 96 ? 4.374 3.390 -1.431 1.00 97.69 96 GLY A O 1
ATOM 738 N N . PHE A 1 97 ? 5.356 1.369 -1.415 1.00 97.50 97 PHE A N 1
ATOM 739 C CA . PHE A 1 97 ? 5.976 1.434 -2.724 1.00 97.50 97 PHE A CA 1
ATOM 740 C C . PHE A 1 97 ? 5.726 0.125 -3.473 1.00 97.50 97 PHE A C 1
ATOM 742 O O . PHE A 1 97 ? 5.818 -0.947 -2.874 1.00 97.50 97 PHE A O 1
ATOM 749 N N . GLN A 1 98 ? 5.442 0.208 -4.769 1.00 96.19 98 GLN A N 1
ATOM 750 C CA . GLN A 1 98 ? 5.371 -0.937 -5.671 1.00 96.19 98 GLN A CA 1
ATOM 751 C C . GLN A 1 98 ? 6.233 -0.695 -6.899 1.00 96.19 98 GLN A C 1
ATOM 753 O O . GLN A 1 98 ? 6.382 0.440 -7.356 1.00 96.19 98 GLN A O 1
ATOM 758 N N . HIS A 1 99 ? 6.763 -1.781 -7.444 1.00 96.00 99 HIS A N 1
ATOM 759 C CA . HIS A 1 99 ? 7.507 -1.782 -8.691 1.00 96.00 99 HIS A CA 1
ATOM 760 C C . HIS A 1 99 ? 7.126 -3.008 -9.514 1.00 96.00 99 HIS A C 1
ATOM 762 O O . HIS A 1 99 ? 7.201 -4.129 -9.008 1.00 96.00 99 HIS A O 1
ATOM 768 N N . TYR A 1 100 ? 6.767 -2.793 -10.774 1.00 95.94 100 TYR A N 1
ATOM 769 C CA . TYR A 1 100 ? 6.480 -3.843 -11.745 1.00 95.94 100 TYR A CA 1
ATOM 770 C C . TYR A 1 100 ? 7.286 -3.621 -13.028 1.00 95.94 100 TYR A C 1
ATOM 772 O O . TYR A 1 100 ? 7.419 -2.492 -13.503 1.00 95.94 100 TYR A O 1
ATOM 780 N N . GLY A 1 101 ? 7.813 -4.706 -13.594 1.00 93.88 101 GLY A N 1
ATOM 781 C CA . GLY A 1 101 ? 8.491 -4.693 -14.888 1.00 93.88 101 GLY A CA 1
ATOM 782 C C . GLY A 1 101 ? 10.017 -4.543 -14.820 1.00 93.88 101 GLY A C 1
ATOM 783 O O . GLY A 1 101 ? 10.661 -4.859 -13.817 1.00 93.88 101 GLY A O 1
ATOM 784 N N . TYR A 1 102 ? 10.604 -4.088 -15.928 1.00 92.94 102 TYR A N 1
ATOM 785 C CA . TYR A 1 102 ? 12.047 -4.055 -16.189 1.00 92.94 102 TYR A CA 1
ATOM 786 C C . TYR A 1 102 ? 12.448 -2.864 -17.082 1.00 92.94 102 TYR A C 1
ATOM 788 O O . TYR A 1 102 ? 11.737 -1.872 -17.177 1.00 92.94 102 TYR A O 1
ATOM 796 N N . GLU A 1 103 ? 13.615 -2.927 -17.731 1.00 92.06 103 GLU A N 1
ATOM 797 C CA . GLU A 1 103 ? 14.178 -1.824 -18.523 1.00 92.06 103 GLU A CA 1
ATOM 798 C C . GLU A 1 103 ? 13.274 -1.331 -19.668 1.00 92.06 103 GLU A C 1
ATOM 800 O O . GLU A 1 103 ? 13.243 -0.130 -19.928 1.00 92.06 103 GLU A O 1
ATOM 805 N N . LEU A 1 104 ? 12.550 -2.218 -20.370 1.00 94.38 104 LEU A N 1
ATOM 806 C CA . LEU A 1 104 ? 11.704 -1.781 -21.495 1.00 94.38 104 LEU A CA 1
ATOM 807 C C . LEU A 1 104 ? 10.367 -1.189 -21.042 1.00 94.38 104 LEU A C 1
ATOM 809 O O . LEU A 1 104 ? 9.825 -0.326 -21.732 1.00 94.38 104 LEU A O 1
ATOM 813 N N . TYR A 1 105 ? 9.850 -1.657 -19.908 1.00 95.00 105 TYR A N 1
ATOM 814 C CA . TYR A 1 105 ? 8.551 -1.283 -19.368 1.00 95.00 105 TYR A CA 1
ATOM 815 C C . TYR A 1 105 ? 8.607 -1.342 -17.849 1.00 95.00 105 TYR A C 1
ATOM 817 O O . TYR A 1 105 ? 8.815 -2.419 -17.289 1.00 95.00 105 TYR A O 1
ATOM 825 N N . ARG A 1 106 ? 8.420 -0.198 -17.194 1.00 95.50 106 ARG A N 1
ATOM 826 C CA . ARG A 1 106 ? 8.498 -0.075 -15.742 1.00 95.50 106 ARG A CA 1
ATOM 827 C C . ARG A 1 106 ? 7.346 0.750 -15.202 1.00 95.50 106 ARG A C 1
ATOM 829 O O . ARG A 1 106 ? 7.155 1.897 -15.605 1.00 95.50 106 ARG A O 1
ATOM 836 N N . GLU A 1 107 ? 6.676 0.191 -14.209 1.00 96.06 107 GLU A N 1
ATOM 837 C CA . GLU A 1 107 ? 5.652 0.851 -13.412 1.00 96.06 107 GLU A CA 1
ATOM 838 C C . GLU A 1 107 ? 6.141 0.994 -11.976 1.00 96.06 107 GLU A C 1
ATOM 840 O O . GLU A 1 107 ? 6.686 0.059 -11.380 1.00 96.06 107 GLU A O 1
ATOM 845 N N . GLN A 1 108 ? 5.952 2.178 -11.413 1.00 96.31 108 GLN A N 1
ATOM 846 C CA . GLN A 1 108 ? 6.249 2.473 -10.021 1.00 96.31 108 GLN A CA 1
ATOM 847 C C . GLN A 1 108 ? 5.044 3.146 -9.386 1.00 96.31 108 GLN A C 1
ATOM 849 O O . GLN A 1 108 ? 4.488 4.090 -9.945 1.00 96.31 108 GLN A O 1
ATOM 854 N N . THR A 1 109 ? 4.677 2.686 -8.197 1.00 95.94 109 THR A N 1
ATOM 855 C CA . THR A 1 109 ? 3.571 3.256 -7.431 1.00 95.94 109 THR A CA 1
ATOM 856 C C . THR A 1 109 ? 4.076 3.659 -6.062 1.00 95.94 109 THR A C 1
ATOM 858 O O . THR A 1 109 ? 4.591 2.822 -5.324 1.00 95.94 109 THR A O 1
ATOM 861 N N . LEU A 1 110 ? 3.909 4.926 -5.699 1.00 97.56 110 LEU A N 1
ATOM 862 C CA . LEU A 1 110 ? 4.062 5.397 -4.325 1.00 97.56 110 LEU A CA 1
ATOM 863 C C . LEU A 1 110 ? 2.670 5.617 -3.737 1.00 97.56 110 LEU A C 1
ATOM 865 O O . LEU A 1 110 ? 1.829 6.238 -4.378 1.00 97.56 110 LEU A O 1
ATOM 869 N N . ALA A 1 111 ? 2.433 5.137 -2.523 1.00 97.12 111 ALA A N 1
ATOM 870 C CA . ALA A 1 111 ? 1.171 5.312 -1.822 1.00 97.12 111 ALA A CA 1
ATOM 871 C C . ALA A 1 111 ? 1.413 5.905 -0.436 1.00 97.12 111 ALA A C 1
ATOM 873 O O . ALA A 1 111 ? 2.287 5.447 0.303 1.00 97.12 111 ALA A O 1
ATOM 874 N N . VAL A 1 112 ? 0.609 6.898 -0.067 1.00 98.50 112 VAL A N 1
ATOM 875 C CA . VAL A 1 112 ? 0.549 7.434 1.295 1.00 98.50 112 VAL A CA 1
ATOM 876 C C . VAL A 1 112 ? -0.904 7.456 1.724 1.00 98.50 112 VAL A C 1
ATOM 878 O O . VAL A 1 112 ? -1.750 8.029 1.041 1.00 98.50 112 VAL A O 1
ATOM 881 N N . GLY A 1 113 ? -1.200 6.828 2.853 1.00 98.00 113 GLY A N 1
ATOM 882 C CA . GLY A 1 113 ? -2.556 6.691 3.354 1.00 98.00 113 GLY A CA 1
ATOM 883 C C . GLY A 1 113 ? -2.704 7.127 4.793 1.00 98.00 113 GLY A C 1
ATOM 884 O O . GLY A 1 113 ? -1.781 7.015 5.598 1.00 98.00 113 GLY A O 1
ATOM 885 N N . TRP A 1 114 ? -3.909 7.576 5.114 1.00 98.31 114 TRP A N 1
ATOM 886 C CA . TRP A 1 114 ? -4.348 7.854 6.467 1.00 98.31 114 TRP A CA 1
ATOM 887 C C . TRP A 1 114 ? -5.703 7.204 6.744 1.00 98.31 114 TRP A C 1
ATOM 889 O O . TRP A 1 114 ? -6.566 7.158 5.869 1.00 98.31 114 TRP A O 1
ATOM 899 N N . GLY A 1 115 ? -5.926 6.751 7.974 1.00 97.50 115 GLY A N 1
ATOM 900 C CA . GLY A 1 115 ? -7.236 6.276 8.401 1.00 97.50 115 GLY A CA 1
ATOM 901 C C . GLY A 1 115 ? -7.471 6.388 9.897 1.00 97.50 115 GLY A C 1
ATOM 902 O O . GLY A 1 115 ? -6.564 6.632 10.690 1.00 97.50 115 GLY A O 1
ATOM 903 N N . ASN A 1 116 ? -8.724 6.221 10.300 1.00 96.56 116 ASN A N 1
ATOM 904 C CA . ASN A 1 116 ? -9.132 6.279 11.696 1.00 96.56 116 ASN A CA 1
ATOM 905 C C . ASN A 1 116 ? -10.277 5.293 11.965 1.00 96.56 116 ASN A C 1
ATOM 907 O O . ASN A 1 116 ? -10.827 4.679 11.049 1.00 96.56 116 ASN A O 1
ATOM 911 N N . CYS A 1 117 ? -10.625 5.117 13.236 1.00 95.38 117 CYS A N 1
ATOM 912 C CA . CYS A 1 117 ? -11.753 4.309 13.659 1.00 95.38 117 CYS A CA 1
ATOM 913 C C . CYS A 1 117 ? -12.767 5.123 14.453 1.00 95.38 117 CYS A C 1
ATOM 915 O O . CYS A 1 117 ? -12.445 6.000 15.252 1.00 95.38 117 CYS A O 1
ATOM 917 N N . TYR A 1 118 ? -14.028 4.763 14.279 1.00 94.12 118 TYR A N 1
ATOM 918 C CA . TYR A 1 118 ? -15.121 5.213 15.108 1.00 94.12 118 TYR A CA 1
ATOM 919 C C . TYR A 1 118 ? -15.641 4.043 15.944 1.00 94.12 118 TYR A C 1
ATOM 921 O O . TYR A 1 118 ? -16.088 3.018 15.417 1.00 94.12 118 TYR A O 1
ATOM 929 N N . ARG A 1 119 ? -15.571 4.204 17.274 1.00 92.44 119 ARG A N 1
ATOM 930 C CA . ARG A 1 119 ? -16.056 3.243 18.284 1.00 92.44 119 ARG A CA 1
ATOM 931 C C . ARG A 1 119 ? -15.561 1.802 18.086 1.00 92.44 119 ARG A C 1
ATOM 933 O O . ARG A 1 119 ? -16.298 0.872 18.397 1.00 92.44 119 ARG A O 1
ATOM 940 N N . GLN A 1 120 ? -14.349 1.611 17.555 1.00 89.94 120 GLN A N 1
ATOM 941 C CA . GLN A 1 120 ? -13.769 0.282 17.281 1.00 89.94 120 GLN A CA 1
ATOM 942 C C . GLN A 1 120 ? -14.635 -0.616 16.36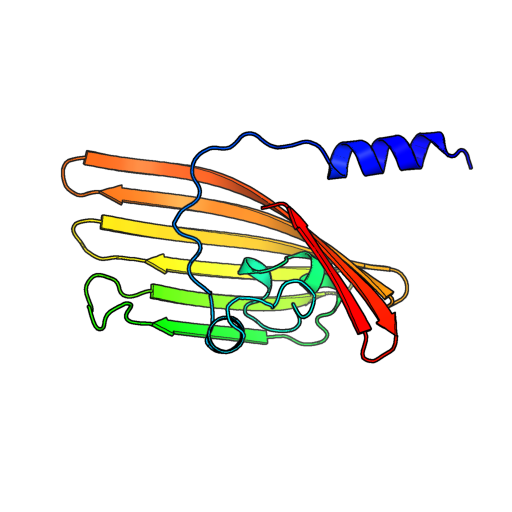8 1.00 89.94 120 GLN A C 1
ATOM 944 O O . GLN A 1 120 ? -14.502 -1.840 16.388 1.00 89.94 120 GLN A O 1
ATOM 949 N N . LYS A 1 121 ? -15.565 -0.018 15.609 1.00 93.88 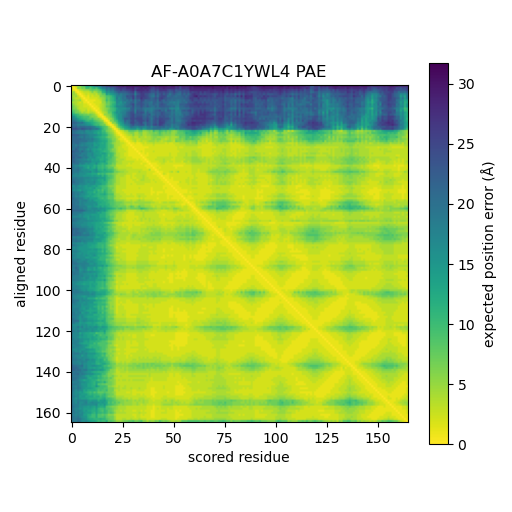121 LYS A N 1
ATOM 950 C CA . LYS A 1 121 ? -16.502 -0.733 14.731 1.00 93.88 121 LYS A CA 1
ATOM 951 C C . LYS A 1 121 ? -16.417 -0.273 13.290 1.00 93.88 121 LYS A C 1
ATOM 953 O O . LYS A 1 121 ? -16.495 -1.101 12.394 1.00 93.88 121 LYS A O 1
ATOM 958 N N . PHE A 1 122 ? -16.306 1.031 13.065 1.00 96.19 122 PHE A N 1
ATOM 959 C CA . PHE A 1 122 ? -16.243 1.598 11.724 1.00 96.19 122 PHE A CA 1
ATOM 960 C C . PHE A 1 122 ? -14.851 2.170 11.488 1.00 96.19 122 PHE A C 1
ATOM 962 O O . PHE A 1 122 ? -14.501 3.196 12.066 1.00 96.19 122 PHE A O 1
ATOM 969 N N . HIS A 1 123 ? -14.056 1.487 10.677 1.00 97.12 123 HIS A N 1
ATOM 970 C CA . HIS A 1 123 ? -12.722 1.909 10.273 1.00 97.12 123 HIS A CA 1
ATOM 971 C C . HIS A 1 123 ? -12.812 2.498 8.873 1.00 97.12 123 HIS A C 1
ATOM 973 O O . HIS A 1 123 ? -13.509 1.954 8.022 1.00 97.12 123 HIS A O 1
ATOM 979 N N . PHE A 1 124 ? -12.155 3.622 8.640 1.00 97.38 124 PHE A N 1
ATOM 980 C CA . PHE A 1 124 ? -12.196 4.323 7.364 1.00 97.38 124 PHE A CA 1
ATOM 981 C C . PHE A 1 124 ? -10.843 4.947 7.071 1.00 97.38 124 PHE A C 1
ATOM 983 O O . PHE A 1 124 ? -10.056 5.209 7.983 1.00 97.38 124 PHE A O 1
ATOM 990 N N . GLY A 1 125 ? -10.576 5.196 5.798 1.00 97.25 125 GLY A N 1
ATOM 991 C CA . GLY A 1 125 ? -9.304 5.743 5.380 1.00 97.25 125 GLY A CA 1
ATOM 992 C C . GLY A 1 125 ? -9.297 6.164 3.927 1.00 97.25 125 GLY A C 1
ATOM 993 O O . GLY A 1 125 ? -10.169 5.801 3.136 1.00 97.25 125 GLY A O 1
ATOM 994 N N . VAL A 1 126 ? -8.289 6.961 3.615 1.00 97.31 126 VAL A N 1
ATOM 995 C CA . VAL A 1 126 ? -8.007 7.515 2.301 1.00 97.31 126 VAL A CA 1
ATOM 996 C C . VAL A 1 126 ? -6.525 7.332 2.014 1.00 97.31 126 VAL A C 1
ATOM 998 O O . VAL A 1 126 ? -5.698 7.396 2.924 1.00 97.31 126 VAL A O 1
ATOM 1001 N N . ALA A 1 127 ? -6.177 7.106 0.759 1.00 97.25 127 ALA A N 1
ATOM 1002 C CA . ALA A 1 127 ? -4.802 7.045 0.310 1.00 97.25 127 ALA A CA 1
ATOM 1003 C C . ALA A 1 127 ? -4.636 7.786 -1.009 1.00 97.25 127 ALA A C 1
ATOM 1005 O O . ALA A 1 127 ? -5.499 7.733 -1.881 1.00 97.25 127 ALA A O 1
ATOM 1006 N N . VAL A 1 128 ? -3.514 8.482 -1.131 1.00 96.62 128 VAL A N 1
ATOM 1007 C CA . VAL A 1 128 ? -3.076 9.128 -2.362 1.00 96.62 128 VAL A CA 1
ATOM 1008 C C . VAL A 1 128 ? -1.998 8.262 -2.984 1.00 96.62 128 VAL A C 1
ATOM 1010 O O . VAL A 1 128 ? -1.089 7.790 -2.298 1.00 96.62 128 VAL A O 1
ATOM 1013 N N . TYR A 1 129 ? -2.118 8.082 -4.288 1.00 95.25 129 TYR A N 1
ATOM 1014 C CA . TYR A 1 129 ? -1.245 7.277 -5.114 1.00 95.25 129 TYR A CA 1
ATOM 1015 C C . TYR A 1 129 ? -0.552 8.160 -6.138 1.00 95.25 129 TYR A C 1
ATOM 1017 O O . TYR A 1 129 ? -1.192 9.002 -6.765 1.00 95.25 129 TYR A O 1
ATOM 1025 N N . THR A 1 130 ? 0.739 7.940 -6.333 1.00 95.31 130 THR A N 1
ATOM 1026 C CA . THR A 1 130 ? 1.501 8.469 -7.461 1.00 95.31 130 THR A CA 1
ATOM 1027 C C . THR A 1 130 ? 1.919 7.295 -8.321 1.00 95.31 130 THR A C 1
ATOM 1029 O O . THR A 1 130 ? 2.699 6.453 -7.879 1.00 95.31 130 THR A O 1
ATOM 1032 N N . TYR A 1 131 ? 1.404 7.251 -9.541 1.00 94.81 131 TYR A N 1
ATOM 1033 C CA . TYR A 1 131 ? 1.757 6.267 -10.549 1.00 94.81 131 TYR A CA 1
ATOM 1034 C C . TYR A 1 131 ? 2.787 6.876 -11.484 1.00 94.81 131 TYR A C 1
ATOM 1036 O O . TYR A 1 131 ? 2.576 7.968 -12.008 1.00 94.81 131 TYR A O 1
ATOM 1044 N N . GLN A 1 132 ? 3.888 6.176 -11.708 1.00 95.81 132 GLN A N 1
ATOM 1045 C CA . GLN A 1 132 ? 4.911 6.546 -12.668 1.00 95.81 132 GLN A CA 1
ATOM 1046 C C . GLN A 1 132 ? 5.101 5.400 -13.654 1.00 95.81 132 GLN A C 1
ATOM 1048 O O . GLN A 1 132 ? 5.462 4.290 -13.271 1.00 95.81 132 GLN A O 1
ATOM 1053 N N . LEU A 1 133 ? 4.887 5.698 -14.930 1.00 95.88 133 LEU A N 1
ATOM 1054 C CA . LEU A 1 133 ? 5.087 4.779 -16.040 1.00 95.88 133 LEU A CA 1
ATOM 1055 C C . LEU A 1 133 ? 6.311 5.219 -16.838 1.00 95.88 133 LEU A C 1
ATOM 1057 O O . LEU A 1 133 ? 6.459 6.400 -17.157 1.00 95.88 133 LEU A O 1
ATOM 1061 N N . ASN A 1 134 ? 7.185 4.279 -17.178 1.00 96.62 134 ASN A N 1
ATOM 1062 C CA . ASN A 1 134 ? 8.317 4.500 -18.065 1.00 96.62 134 ASN A CA 1
ATOM 1063 C C . ASN A 1 134 ? 8.374 3.390 -19.115 1.00 96.62 134 ASN A C 1
ATOM 1065 O O . ASN A 1 134 ? 8.409 2.209 -18.773 1.00 96.62 134 ASN A O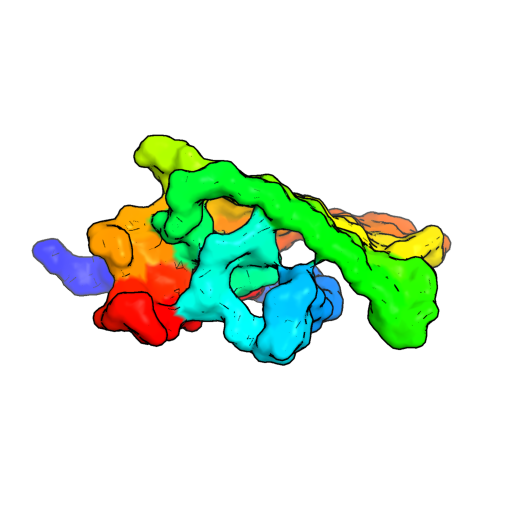 1
ATOM 1069 N N . ILE A 1 135 ? 8.396 3.786 -20.385 1.00 96.56 135 ILE A N 1
ATOM 1070 C CA . ILE A 1 135 ? 8.475 2.876 -21.522 1.00 96.56 135 ILE A CA 1
ATOM 1071 C C . ILE A 1 135 ? 9.648 3.312 -22.398 1.00 96.56 135 ILE A C 1
ATOM 1073 O O . ILE A 1 135 ? 9.697 4.446 -22.895 1.00 96.56 135 ILE A O 1
ATOM 1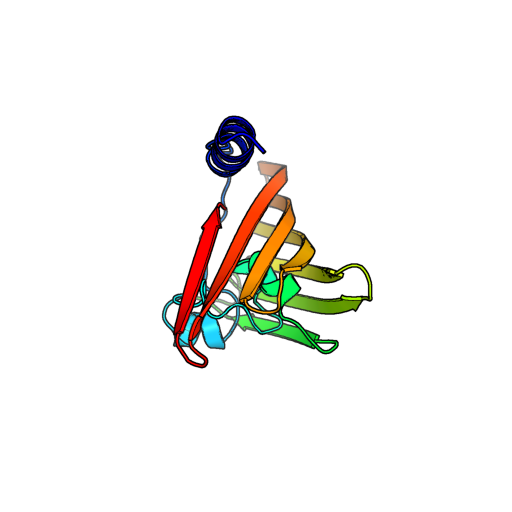077 N N . LYS A 1 136 ? 10.601 2.404 -22.622 1.00 96.38 136 LYS A N 1
ATOM 1078 C CA . LYS A 1 136 ? 11.785 2.691 -23.440 1.00 96.38 136 LYS A CA 1
ATOM 1079 C C . LYS A 1 136 ? 11.360 3.087 -24.854 1.00 96.38 136 LYS A C 1
ATOM 1081 O O . LYS A 1 136 ? 10.558 2.401 -25.475 1.00 96.38 136 LYS A O 1
ATOM 1086 N N . ASN A 1 137 ? 11.922 4.184 -25.364 1.00 96.81 137 ASN A N 1
ATOM 1087 C CA . ASN A 1 137 ? 11.600 4.809 -26.658 1.00 96.81 137 ASN A CA 1
ATOM 1088 C C . ASN A 1 137 ? 10.221 5.491 -26.764 1.00 96.81 137 ASN A C 1
ATOM 1090 O O . ASN A 1 137 ? 9.961 6.122 -27.783 1.00 96.81 137 ASN A O 1
ATOM 1094 N N . TYR A 1 138 ? 9.370 5.421 -25.734 1.00 94.56 138 TYR A N 1
ATOM 1095 C CA . TYR A 1 138 ? 8.045 6.064 -25.719 1.00 94.56 138 TYR A CA 1
ATOM 1096 C C . TYR A 1 138 ? 7.917 7.157 -24.648 1.00 94.56 138 TYR A C 1
ATOM 1098 O O . TYR A 1 138 ? 7.054 8.024 -24.758 1.00 94.56 138 TYR A O 1
ATOM 1106 N N . GLY A 1 139 ? 8.801 7.165 -23.646 1.00 95.12 139 GLY A N 1
ATOM 1107 C CA . GLY A 1 139 ? 8.899 8.226 -22.645 1.00 95.12 139 GLY A CA 1
ATOM 1108 C C . GLY A 1 139 ? 8.362 7.812 -21.277 1.00 95.12 139 GLY A C 1
ATOM 1109 O O . GLY A 1 139 ? 8.401 6.639 -20.901 1.00 95.12 139 GLY A O 1
ATOM 1110 N N . SER A 1 140 ? 7.908 8.793 -20.498 1.00 95.50 140 SER A N 1
ATOM 1111 C CA . SER A 1 140 ? 7.399 8.575 -19.144 1.00 95.50 140 SER A CA 1
ATOM 1112 C C . SER A 1 140 ? 6.193 9.447 -18.834 1.00 95.50 140 SER A C 1
ATOM 1114 O O . SER A 1 140 ? 6.153 10.603 -19.251 1.00 95.50 140 SER A O 1
ATOM 1116 N N . ALA A 1 141 ? 5.270 8.920 -18.037 1.00 95.12 141 ALA A N 1
ATOM 1117 C CA . ALA A 1 141 ? 4.094 9.628 -17.549 1.00 95.12 141 ALA A CA 1
ATOM 1118 C C . ALA A 1 141 ? 3.977 9.486 -16.029 1.00 95.12 141 ALA A C 1
ATOM 1120 O O . ALA A 1 141 ? 4.413 8.485 -15.456 1.00 95.12 141 ALA A O 1
ATOM 1121 N N . ILE A 1 142 ? 3.394 10.497 -15.384 1.00 93.62 142 ILE A N 1
ATOM 1122 C CA . ILE A 1 142 ? 3.067 10.481 -13.957 1.00 93.62 142 ILE A CA 1
ATOM 1123 C C . ILE A 1 142 ? 1.595 10.853 -13.801 1.00 93.62 142 ILE A C 1
ATOM 1125 O O . ILE A 1 142 ? 1.157 11.861 -14.354 1.00 93.62 142 ILE A O 1
ATOM 1129 N N . THR A 1 143 ? 0.870 10.074 -13.004 1.00 92.56 143 THR A N 1
ATOM 1130 C CA . THR A 1 143 ? -0.550 10.279 -12.703 1.00 92.56 143 THR A CA 1
ATOM 1131 C C . THR A 1 143 ? -0.786 10.138 -11.206 1.00 92.56 143 THR A C 1
ATOM 1133 O O . THR A 1 143 ? -0.041 9.454 -10.505 1.00 92.56 143 THR A O 1
ATOM 1136 N N . TRP A 1 144 ? -1.835 10.784 -10.706 1.00 92.62 144 TRP A N 1
ATOM 1137 C CA . TRP A 1 144 ? -2.242 10.702 -9.309 1.00 92.62 144 TRP A CA 1
ATOM 1138 C C . TRP A 1 144 ? -3.571 9.966 -9.179 1.00 92.62 144 TRP A C 1
ATOM 1140 O O . TRP A 1 144 ? -4.471 10.170 -9.990 1.00 92.62 144 TRP A O 1
ATOM 1150 N N . GLY A 1 145 ? -3.693 9.138 -8.146 1.00 91.06 145 GLY A N 1
ATOM 1151 C CA . GLY A 1 145 ? -4.928 8.452 -7.779 1.00 91.06 145 GLY A CA 1
ATOM 1152 C C . GLY A 1 145 ? -5.315 8.736 -6.337 1.00 91.06 145 GLY A C 1
ATOM 1153 O O . GLY A 1 145 ? -4.464 9.040 -5.499 1.00 91.06 145 GLY A O 1
ATOM 1154 N N . ILE A 1 146 ? -6.605 8.624 -6.041 1.00 92.56 146 ILE A N 1
ATOM 1155 C CA . ILE A 1 146 ? -7.126 8.696 -4.679 1.00 92.56 146 ILE A CA 1
ATOM 1156 C C . ILE A 1 146 ? -7.964 7.450 -4.461 1.00 92.56 146 ILE A C 1
ATOM 1158 O O . ILE A 1 146 ? -8.904 7.208 -5.204 1.00 92.56 146 ILE A O 1
ATOM 1162 N N . GLN A 1 147 ? -7.643 6.701 -3.415 1.00 92.50 147 GLN A N 1
ATOM 1163 C CA . GLN A 1 147 ? -8.457 5.585 -2.967 1.00 92.50 147 GLN A CA 1
ATOM 1164 C C . GLN A 1 147 ? -9.086 5.924 -1.633 1.00 92.50 147 GLN A C 1
ATOM 1166 O O . GLN A 1 147 ? -8.442 6.490 -0.751 1.00 92.50 147 GLN A O 1
ATOM 1171 N N . GLN A 1 148 ? -10.333 5.524 -1.455 1.00 95.12 148 GLN A N 1
ATOM 1172 C CA . GLN A 1 148 ? -11.039 5.662 -0.191 1.00 95.12 148 GLN A CA 1
ATOM 1173 C C . GLN A 1 148 ? -11.730 4.353 0.144 1.00 95.12 148 GLN A C 1
ATOM 1175 O O . GLN A 1 148 ? -12.221 3.647 -0.732 1.00 95.12 148 GLN A O 1
ATOM 1180 N N . GLY A 1 149 ? -11.786 4.012 1.421 1.00 96.12 149 GLY A N 1
ATOM 1181 C CA . GLY A 1 149 ? -12.406 2.764 1.818 1.00 96.12 149 GLY A CA 1
ATOM 1182 C C . GLY A 1 149 ? -12.758 2.716 3.286 1.00 96.12 149 GLY A C 1
ATOM 1183 O O . GLY A 1 149 ? -12.372 3.573 4.086 1.00 96.12 149 GLY A O 1
ATOM 1184 N N . PHE A 1 150 ? -13.534 1.698 3.629 1.00 97.06 150 PHE A N 1
ATOM 1185 C CA . PHE A 1 150 ? -13.933 1.422 4.995 1.00 97.06 150 PHE A CA 1
ATOM 1186 C C . PHE A 1 150 ? -14.004 -0.077 5.273 1.00 97.06 150 PHE A C 1
ATOM 1188 O O . PHE A 1 150 ? -14.168 -0.901 4.369 1.00 97.06 150 PHE A O 1
ATOM 1195 N N . VAL A 1 151 ? -13.902 -0.411 6.557 1.00 97.50 151 VAL A N 1
ATOM 1196 C CA . VAL A 1 151 ? -14.143 -1.737 7.123 1.00 97.50 151 VAL A CA 1
ATOM 1197 C C . VAL A 1 151 ? -15.090 -1.574 8.310 1.00 97.50 151 VAL A C 1
ATOM 1199 O O . VAL A 1 151 ? -14.811 -0.846 9.262 1.00 97.50 151 VAL A O 1
ATOM 1202 N N . LEU A 1 152 ? -16.235 -2.244 8.250 1.00 96.75 152 LEU A N 1
ATOM 1203 C CA . LEU A 1 152 ? -17.259 -2.265 9.283 1.00 96.75 152 LEU A CA 1
ATOM 1204 C C . LEU A 1 152 ? -17.255 -3.625 9.986 1.00 96.75 152 LEU A C 1
ATOM 1206 O O . LEU A 1 152 ? -17.584 -4.645 9.383 1.00 96.75 152 LEU A O 1
ATOM 1210 N N . ARG A 1 153 ? -16.945 -3.636 11.281 1.00 95.38 153 ARG A N 1
ATOM 1211 C CA . ARG A 1 153 ? -17.016 -4.820 12.140 1.00 95.38 153 ARG A CA 1
ATOM 1212 C C . ARG A 1 153 ? -18.445 -5.018 12.644 1.00 95.38 153 ARG A C 1
ATOM 1214 O O . ARG A 1 153 ? -18.907 -4.297 13.532 1.00 95.38 153 ARG A O 1
ATOM 1221 N N . LEU A 1 154 ? -19.144 -5.993 12.064 1.00 94.06 154 LEU A N 1
ATOM 1222 C CA . LEU A 1 154 ? -20.522 -6.349 12.419 1.00 94.06 154 LEU A CA 1
ATOM 1223 C C . LEU A 1 154 ? -20.556 -7.259 13.653 1.00 94.06 154 LEU A C 1
ATOM 1225 O O . LEU A 1 154 ? -21.354 -7.046 14.565 1.00 94.06 154 LEU A O 1
ATOM 1229 N N . GLN A 1 155 ? -19.657 -8.243 13.692 1.00 94.44 155 GLN A N 1
ATOM 1230 C CA . GLN A 1 155 ? -19.435 -9.169 14.807 1.00 94.44 155 GLN A CA 1
ATOM 1231 C C . GLN A 1 155 ? -17.927 -9.429 14.963 1.00 94.44 155 GLN A C 1
ATOM 1233 O O . GLN A 1 155 ? -17.169 -9.057 14.068 1.00 94.44 155 GLN A O 1
ATOM 1238 N N . PRO A 1 156 ? -17.459 -10.080 16.048 1.00 88.75 156 PRO A N 1
ATOM 1239 C CA . PRO A 1 156 ? -16.030 -10.353 16.236 1.00 88.75 156 PRO A CA 1
ATOM 1240 C C . PRO A 1 156 ? -15.349 -11.047 15.045 1.00 88.75 156 PRO A C 1
ATOM 1242 O O . PRO A 1 156 ? -14.199 -10.742 14.756 1.00 88.75 156 PRO A O 1
ATOM 1245 N N . ASN A 1 157 ? -16.081 -11.904 14.322 1.00 93.31 157 ASN A N 1
ATOM 1246 C CA . ASN A 1 157 ? -15.569 -12.681 13.186 1.00 93.31 157 ASN A CA 1
ATOM 1247 C C . ASN A 1 157 ? -16.235 -12.311 11.847 1.00 93.31 157 ASN A C 1
ATOM 1249 O O . ASN A 1 157 ? -16.097 -13.046 10.873 1.00 93.31 157 ASN A O 1
ATOM 1253 N N . LEU A 1 158 ? -16.999 -11.213 11.797 1.00 95.06 158 LEU A N 1
ATOM 1254 C CA . LEU A 1 158 ? -17.711 -10.789 10.591 1.00 95.06 158 LEU A CA 1
ATOM 1255 C C . LEU A 1 158 ? -17.469 -9.307 10.323 1.00 95.06 158 LEU A C 1
ATOM 1257 O O . LEU A 1 158 ? -17.990 -8.441 11.035 1.00 95.06 158 LEU A O 1
ATOM 1261 N N . ASN A 1 159 ? -16.736 -9.043 9.246 1.00 95.75 159 ASN A N 1
ATOM 1262 C CA . ASN A 1 159 ? -16.468 -7.707 8.738 1.00 95.75 159 ASN A CA 1
ATOM 1263 C C . ASN A 1 159 ? -17.099 -7.532 7.356 1.00 95.75 159 ASN A C 1
ATOM 1265 O O . ASN A 1 159 ? -17.115 -8.458 6.547 1.00 95.75 159 ASN A O 1
ATOM 1269 N N . LEU A 1 160 ? -17.559 -6.319 7.075 1.00 96.94 160 LEU A N 1
ATOM 1270 C CA . LEU A 1 160 ? -17.908 -5.861 5.736 1.00 96.94 160 LEU A CA 1
ATOM 1271 C C . LEU A 1 160 ? -16.891 -4.805 5.311 1.00 96.94 160 LEU A C 1
ATOM 1273 O O . LEU A 1 160 ? -16.598 -3.894 6.078 1.00 96.94 160 LEU A O 1
ATOM 1277 N N . GLY A 1 161 ? -16.353 -4.923 4.103 1.00 95.44 161 GLY A N 1
ATOM 1278 C CA . GLY A 1 161 ? -15.382 -3.980 3.557 1.00 95.44 161 GLY A CA 1
ATOM 1279 C C . GLY A 1 161 ? -15.873 -3.375 2.254 1.00 95.44 161 GLY A C 1
ATOM 1280 O O . GLY A 1 161 ? -16.582 -4.028 1.491 1.00 95.44 161 GLY A O 1
ATOM 1281 N N . PHE A 1 162 ? -15.465 -2.141 1.998 1.00 95.38 162 PHE A N 1
ATOM 1282 C CA . PHE A 1 162 ? -15.673 -1.453 0.732 1.00 95.38 162 PHE A CA 1
ATOM 1283 C C . PHE A 1 162 ? -14.442 -0.609 0.420 1.00 95.38 162 PHE A C 1
ATOM 1285 O O . PHE A 1 162 ? -13.870 0.011 1.318 1.00 95.38 162 PHE A O 1
ATOM 1292 N N . VAL A 1 163 ? -14.066 -0.568 -0.852 1.00 93.75 163 VAL A N 1
ATOM 1293 C CA . VAL A 1 163 ? -13.015 0.301 -1.370 1.00 93.75 163 VAL A CA 1
ATOM 1294 C C . VAL A 1 163 ? -13.477 0.878 -2.703 1.00 93.75 163 VAL A C 1
ATOM 1296 O O . VAL A 1 163 ? -14.015 0.158 -3.541 1.00 93.75 163 VAL A O 1
ATOM 1299 N N . ALA A 1 164 ? -13.281 2.178 -2.872 1.00 90.88 164 ALA A N 1
ATOM 1300 C CA . ALA A 1 164 ? -13.326 2.859 -4.153 1.00 90.88 164 ALA A CA 1
ATOM 1301 C C . ALA A 1 164 ? -11.873 3.136 -4.552 1.00 90.88 164 ALA A C 1
ATOM 1303 O O . ALA A 1 164 ? -11.147 3.803 -3.802 1.00 90.88 164 ALA A O 1
ATOM 1304 N N . LYS A 1 165 ? -11.458 2.532 -5.667 1.00 84.00 165 LYS A N 1
ATOM 1305 C CA . LYS A 1 165 ? -10.122 2.671 -6.245 1.00 84.00 165 LYS A CA 1
ATOM 1306 C C . LYS A 1 165 ? -10.112 3.721 -7.348 1.00 84.00 165 LYS A C 1
ATOM 1308 O O . LYS A 1 165 ? -11.161 3.852 -8.017 1.00 84.00 165 LYS A O 1
#

Foldseek 3Di:
DDPVVVVVVVVVVPDDDPDPDDDDPDQDDPVCVVVVNPCQQPLQAFRNQSNALLNQAQHDAKHKDWDWDDVVVHPQQIKIKIKIWGADPVWIKMWMWIWTGDDQKIKIKTKIKTWHDDPSFKGWIKMKMWIWIQGPPPGIDIDIDMKIWMWGPPDPPDIDIDMDD

pLDDT: mean 88.97, std 13.01, range [43.03, 98.5]

Nearest PDB structures (foldseek):
  5oyk-assembly1_A  TM=7.805E-01  e=2.238E+00  Vibrio cholerae
  6ehf-assembly1_A  TM=7.455E-01  e=2.122E+00  Vibrio cholerae O395
  6ehd-assembly1_A  TM=7.047E-01  e=3.083E+00  Vibrio cholerae O395
  3e8j-assembly1_A  TM=3.842E-01  e=2.490E+00  Leishmania naiffi

Solvent-accessible surface area (backbone atoms only — not comparable to full-atom values): 8719 Å² total; per-residue (Å²): 137,67,73,70,60,56,54,53,54,52,48,67,75,63,61,81,77,89,68,96,79,77,74,84,92,65,62,62,43,70,66,29,46,77,53,75,53,74,34,47,44,63,21,73,56,45,53,14,70,86,57,13,23,4,23,32,24,71,44,83,54,75,38,72,34,77,35,76,47,46,61,97,76,35,75,59,47,26,34,38,37,41,24,40,33,37,52,51,100,91,27,13,40,36,42,35,42,37,39,37,36,40,87,61,43,34,41,37,37,41,37,44,28,40,12,34,54,49,92,90,30,42,19,30,19,37,27,44,33,40,41,37,43,39,34,64,98,77,50,72,51,76,50,78,49,64,32,40,19,31,26,36,53,79,46,102,91,39,56,48,44,48,62,50,116

Mean predicted aligned error: 6.67 Å

Radius of gyration: 16.89 Å; Cα contacts (8 Å, |Δi|>4): 402; chains: 1; bounding box: 45×34×45 Å

=== Feature glossary ===
Reading guide. The protein is described through the following features:

Foldseek 3Di. A 3Di character summarizes, for each residue, the relative orientation of the Cα frame of its nearest spatial neighbor. Because it encodes fold topology rather than chemistry, 3Di alignments detect remote structural similarity that sequence alignment misses.

Contact-map, Ramachandran, and PAE plots. Plot images: a contact map (which residues are close in 3D, as an N×N binary image), a Ramachandran scatter (backbone torsion angles, revealing secondary-structure composition at a glance), and — for AlphaFold structures — a PAE heatmap (pairwise prediction confidence).

Radius of gyration, Cα contacts, bounding box. Radius of gyration (Rg) is the root-mean-square distance of Cα atoms from their centroid — a single number for overall size and compactness. A globular domain of N residues has Rg ≈ 2.2·N^0.38 Å; an extended or disordered chain has a much larger Rg. The Cα contact count is the number of residue pairs whose Cα atoms are within 8 Å and are more than four positions apart in sequence — a standard proxy for tertiary packing density. The bounding box is the smallest axis-aligned box enclosing all Cα atoms.

Secondary structure (8-state, DSSP). Eight-state secondary structure (DSSP): H is the canonical α-helix, G the tighter 3₁₀-helix, I the wider π-helix; E/B are β-structure, T and S are turns and bends, and '-' is everything else. DSSP derives these from the pattern of main-chain N–H···O=C hydrogen bonds, not from the sequence.

B-factor. B-factor (Debye–Waller factor) reflects atomic displacement in the crystal lattice. It is an experimental observable (units Å²), not a prediction; low values mean the atom is pinned down, high values mean it moves or is heterogeneous across the crystal.

pLDDT. pLDDT is the predicted lDDT-Cα score: AlphaFold's confidence that the local environment of each residue (all inter-atomic distances within 15 Å) is correctly placed. It is a per-residue number between 0 and 100, with higher meaning more reliable.

Nearest PDB structures. Nearest PDB neighbors are the top structural matches found by Foldseek when searching this structure against the entire Protein Data Bank. Each hit reports a TM-score (0 to 1; >0.5 almost always implies the same fold) and an E-value. These are *structural* homologs — they may share no detectable sequence similarity.

Solvent-accessible surface area. Accessible surface area quantifies burial. A residue with SASA near zero is packed into the hydrophobic core; one with SASA >100 Å² sits on the surface. Computed here via the Shrake–Rupley numerical algorithm with a 1.4 Å probe.

Rendered structure images. Structure images are PyMOL renders from six orthogonal camera directions. Cartoon representation draws helices as coils and strands as arrows; sticks shows the backbone as bonds; surface shows the solvent-excluded envelope. Rainbow coloring maps sequence position to hue (blue→red, N→C); chain coloring assigns a distinct color per polypeptide.

Backbone torsions (φ/ψ). φ (phi) and ψ (psi) are the two rotatable backbone dihedrals per residue: φ is the C(i-1)–N–Cα–C torsion, ψ is the N–Cα–C–N(i+1) torsion, both in degrees on (−180°, 180°]. α-helical residues cluster near (−60°, −45°); β-strand residues near (−120°, +130°). A Ramachandran plot is simply a scatter of (φ, ψ) for every residue.

Predicted aligned error. Predicted Aligned Error (PAE) is an AlphaFold confidence matrix: entry (i, j) is the expected error in the position of residue j, in ångströms, when the prediction is superimposed on the true structure at residue i. Low PAE within a block of residues means that block is internally rigid and well-predicted; high PAE between two blocks means their relative placement is uncertain even if each block individually is confident.

mmCIF coordinates. Structure coordinates are given as an mmCIF _atom_site loop: one row per atom with element, residue name, chain id, sequence number, and x/y/z position in Å. Only the four main-chain atoms per residue are included here; side chains are omitted to keep the record compact.

InterPro / GO / CATH / organism. Database cross-references. InterPro integrates a dozen domain/family signature databases into unified entries with residue-range hits. GO terms attach function/process/location labels with evidence codes. CATH codes position the fold in a four-level structural taxonomy. Organism is the NCBI-taxonomy species name.

Secondary structure (3-state, P-SEA). SS3 is a coarse helix/strand/coil call (letters a/b/c) made by the P-SEA algorithm from inter-Cα distances and dihedrals. It is less detailed than DSSP but needs only Cα positions.

Sequence. Sequence gives the chain of amino acids in standard one-letter code (A=alanine, C=cysteine, …, Y=tyrosine), read N→C. It is the only feature that is directly encoded by the gene; all structural features are derived from the folded form of this sequence.